Protein AF-0000000066639213 (afdb_homodimer)

Nearest PDB structures (foldseek):
  4a8x-assembly1_C  TM=6.207E-01  e=1.108E-07  Mus musculus
  4a90-assembly2_B  TM=6.432E-01  e=6.582E-07  Mus musculus
  7tja-assembly1_R  TM=2.350E-01  e=7.993E+00  Proteomonas sulcata
  7tlf-assembly2_E  TM=2.383E-01  e=7.993E+00  Proteomonas sulcata
  4a8x-assembly1_C  TM=6.183E-01  e=1.108E-07  Mus musculus

Sequence (156 aa):
TCPLLLRVFTTNNGRHHRMDEFSRGNVPSSELQIYTWMDATLKELTSLVKEVYPEARKKGTHFNFAIVFTDVKRPGYRTCPLLLRVFTTNNGRHHRMDEFSRGNVPSSELQIYTWMDATLKELTSLVKEVYPEARKKGTHFNFAIVFTDVKRPGYR

Foldseek 3Di:
DDWDKDKDADDDDVPPPDVVCVVVVVRDDDIDIDTDDPPDDPVNVLVVCCVVPVVCVDPPRDDDDDDDDDDPPDPPPD/DDWDKDKDADDDDVPPPDVVCVVVVVRDDDIDIDTDDPPDDPVNVLVVCCVVPVVCVDPPRDDDDDDDDDDPPDPPPD

Organism: Homo sapiens (NCBI:txid9606)

Radius of gyration: 15.87 Å; Cα contacts (8 Å, |Δi|>4): 277; chains: 2; bounding box: 64×34×33 Å

Structure (mmCIF, N/CA/C/O backbone):
data_AF-0000000066639213-model_v1
#
loop_
_entity.id
_entity.type
_entity.pdbx_description
1 polymer 'Histone deacetylase complex subunit SAP18'
#
loop_
_atom_site.group_PDB
_atom_site.id
_atom_site.type_symbol
_atom_site.label_atom_id
_atom_site.label_alt_id
_atom_site.label_comp_id
_atom_site.label_asym_id
_atom_site.label_entity_id
_atom_site.label_seq_id
_atom_site.pdbx_PDB_ins_code
_atom_site.Cartn_x
_atom_site.Cartn_y
_atom_site.Cartn_z
_atom_site.occupancy
_atom_site.B_iso_or_equiv
_atom_site.auth_seq_id
_atom_site.auth_comp_id
_atom_site.auth_asym_id
_atom_site.auth_atom_id
_atom_site.pdbx_PDB_model_num
ATOM 1 N N . THR A 1 1 ? -4.605 -6.59 -19.047 1 61.94 1 THR A N 1
ATOM 2 C CA . THR A 1 1 ? -4.832 -6.105 -17.688 1 61.94 1 THR A CA 1
ATOM 3 C C . THR A 1 1 ? -4.121 -4.777 -17.469 1 61.94 1 THR A C 1
ATOM 5 O O . THR A 1 1 ? -3.053 -4.531 -18.031 1 61.94 1 THR A O 1
ATOM 8 N N . CYS A 1 2 ? -4.879 -3.725 -17.266 1 74.12 2 CYS A N 1
ATOM 9 C CA . CYS A 1 2 ? -4.301 -2.385 -17.219 1 74.12 2 CYS A CA 1
ATOM 10 C C . CYS A 1 2 ? -3.381 -2.221 -16.016 1 74.12 2 CYS A C 1
ATOM 12 O O . CYS A 1 2 ? -3.742 -2.592 -14.898 1 74.12 2 CYS A O 1
ATOM 14 N N . PRO A 1 3 ? -2.111 -1.826 -16.359 1 89.81 3 PRO A N 1
ATOM 15 C CA . PRO A 1 3 ? -1.17 -1.477 -15.297 1 89.81 3 PRO A CA 1
ATOM 16 C C . PRO A 1 3 ? -1.713 -0.398 -14.367 1 89.81 3 PRO A C 1
ATOM 18 O O . PRO A 1 3 ? -2.566 0.398 -14.766 1 89.81 3 PRO A O 1
ATOM 21 N N . LEU A 1 4 ? -1.532 -0.577 -13.039 1 92.81 4 LEU A N 1
ATOM 22 C CA . LEU A 1 4 ? -1.808 0.461 -12.047 1 92.81 4 LEU A CA 1
ATOM 23 C C . LEU A 1 4 ? -0.515 0.968 -11.422 1 92.81 4 LEU A C 1
ATOM 25 O O . LEU A 1 4 ? 0.571 0.483 -11.742 1 92.81 4 LEU A O 1
ATOM 29 N N . LEU A 1 5 ? -0.664 2.012 -10.617 1 93.38 5 LEU A N 1
ATOM 30 C CA . LEU A 1 5 ? 0.514 2.627 -10.016 1 93.38 5 LEU A CA 1
ATOM 31 C C . LEU A 1 5 ? 0.691 2.168 -8.57 1 93.38 5 LEU A C 1
ATOM 33 O O . LEU A 1 5 ? -0.258 2.199 -7.785 1 93.38 5 LEU A O 1
ATOM 37 N N . LEU A 1 6 ? 1.813 1.74 -8.32 1 94.25 6 LEU A N 1
ATOM 38 C CA . LEU A 1 6 ? 2.256 1.508 -6.949 1 94.25 6 LEU A CA 1
ATOM 39 C C . LEU A 1 6 ? 3.062 2.693 -6.43 1 94.25 6 LEU A C 1
ATOM 41 O O . LEU A 1 6 ? 4.023 3.123 -7.07 1 94.25 6 LEU A O 1
ATOM 45 N N . ARG A 1 7 ? 2.637 3.148 -5.285 1 91.69 7 ARG A N 1
ATOM 46 C CA . ARG A 1 7 ? 3.381 4.23 -4.652 1 91.69 7 ARG A CA 1
ATOM 47 C C . ARG A 1 7 ? 4.32 3.695 -3.576 1 91.69 7 ARG A C 1
ATOM 49 O O . ARG A 1 7 ? 3.895 2.953 -2.688 1 91.69 7 ARG A O 1
ATOM 56 N N . VAL A 1 8 ? 5.543 4.145 -3.742 1 91.38 8 VAL A N 1
ATOM 57 C CA . VAL A 1 8 ? 6.566 3.693 -2.801 1 91.38 8 VAL A CA 1
ATOM 58 C C . VAL A 1 8 ? 7.102 4.887 -2.014 1 91.38 8 VAL A C 1
ATOM 60 O O . VAL A 1 8 ? 7.52 5.891 -2.6 1 91.38 8 VAL A O 1
ATOM 63 N N . PHE A 1 9 ? 7.059 4.715 -0.698 1 86.25 9 PHE A N 1
ATOM 64 C CA . PHE A 1 9 ? 7.578 5.754 0.186 1 86.25 9 PHE A CA 1
ATOM 65 C C . PHE A 1 9 ? 8.703 5.203 1.057 1 86.25 9 PHE A C 1
ATOM 67 O O . PHE A 1 9 ? 8.672 4.043 1.471 1 86.25 9 PHE A O 1
ATOM 74 N N . THR A 1 10 ? 9.672 5.957 1.27 1 84.25 10 THR A N 1
ATOM 75 C CA . THR A 1 10 ? 10.727 5.633 2.221 1 84.25 10 THR A CA 1
ATOM 76 C C . THR A 1 10 ? 10.664 6.559 3.432 1 84.25 10 THR A C 1
ATOM 78 O O . THR A 1 10 ? 10.398 7.754 3.295 1 84.25 10 THR A O 1
ATOM 81 N N . THR A 1 11 ? 10.812 6.035 4.566 1 78.75 11 THR A N 1
ATOM 82 C CA . THR A 1 11 ? 10.938 6.832 5.777 1 78.75 11 THR A CA 1
ATOM 83 C C . THR A 1 11 ? 12.281 6.574 6.461 1 78.75 11 THR A C 1
ATOM 85 O O . THR A 1 11 ? 12.828 5.469 6.371 1 78.75 11 THR A O 1
ATOM 88 N N . ASN A 1 12 ? 13.164 7.602 6.68 1 65 12 ASN A N 1
ATOM 89 C CA . ASN A 1 12 ? 14.453 7.457 7.344 1 65 12 ASN A CA 1
ATOM 90 C C . ASN A 1 12 ? 14.297 7.336 8.859 1 65 12 ASN A C 1
ATOM 92 O O . ASN A 1 12 ? 15.203 6.848 9.539 1 65 12 ASN A O 1
ATOM 96 N N . ASN A 1 13 ? 13.734 8.617 9.516 1 56.19 13 ASN A N 1
ATOM 97 C CA . ASN A 1 13 ? 13.953 8.828 10.945 1 56.19 13 ASN A CA 1
ATOM 98 C C . ASN A 1 13 ? 13.508 7.617 11.758 1 56.19 13 ASN A C 1
ATOM 100 O O . ASN A 1 13 ? 12.625 6.871 11.336 1 56.19 13 ASN A O 1
ATOM 104 N N . GLY A 1 14 ? 14.422 6.957 12.484 1 47.19 14 GLY A N 1
ATOM 105 C CA . GLY A 1 14 ? 14.172 6.031 13.578 1 47.19 14 GLY A CA 1
ATOM 106 C C . GLY A 1 14 ? 12.773 6.145 14.148 1 47.19 14 GLY A C 1
ATOM 107 O O . GLY A 1 14 ? 12.445 5.496 15.148 1 47.19 14 GLY A O 1
ATOM 108 N N . ARG A 1 15 ? 12.453 7.426 14.18 1 44.94 15 ARG A N 1
ATOM 109 C CA . ARG A 1 15 ? 11.211 7.438 14.945 1 44.94 15 ARG A CA 1
ATOM 110 C C . ARG A 1 15 ? 10.148 6.566 14.273 1 44.94 15 ARG A C 1
ATOM 112 O O . ARG A 1 15 ? 9.781 6.805 13.117 1 44.94 15 ARG A O 1
ATOM 119 N N . HIS A 1 16 ? 10.297 5.391 14.477 1 44.12 16 HIS A N 1
ATOM 120 C CA . HIS A 1 16 ? 9.523 4.18 14.219 1 44.12 16 HIS A CA 1
ATOM 121 C C . HIS A 1 16 ? 8.047 4.5 14.016 1 44.12 16 HIS A C 1
ATOM 123 O O . HIS A 1 16 ? 7.207 3.598 13.992 1 44.12 16 HIS A O 1
ATOM 129 N N . HIS A 1 17 ? 7.395 5.605 14.398 1 43.88 17 HIS A N 1
ATOM 130 C CA . HIS A 1 17 ? 5.98 5.262 14.508 1 43.88 17 HIS A CA 1
ATOM 131 C C . HIS A 1 17 ? 5.387 4.926 13.141 1 43.88 17 HIS A C 1
ATOM 133 O O . HIS A 1 17 ? 5.426 5.746 12.227 1 43.88 17 HIS A O 1
ATOM 139 N N . ARG A 1 18 ? 5.59 3.684 12.633 1 44.44 18 ARG A N 1
ATOM 140 C CA . ARG A 1 18 ? 5.117 2.805 11.57 1 44.44 18 ARG A CA 1
ATOM 141 C C . ARG A 1 18 ? 3.92 3.414 10.852 1 44.44 18 ARG A C 1
ATOM 143 O O . ARG A 1 18 ? 4.039 3.857 9.703 1 44.44 18 ARG A O 1
ATOM 150 N N . MET A 1 19 ? 2.783 2.771 11.062 1 47.38 19 MET A N 1
ATOM 151 C CA . MET A 1 19 ? 1.451 2.961 10.492 1 47.38 19 MET A CA 1
ATOM 152 C C . MET A 1 19 ? 1.021 4.422 10.586 1 47.38 19 MET A C 1
ATOM 154 O O . MET A 1 19 ? 0.241 4.898 9.766 1 47.38 19 MET A O 1
ATOM 158 N N . ASP A 1 20 ? 1.671 5.043 11.523 1 50.16 20 ASP A N 1
ATOM 159 C CA . ASP A 1 20 ? 1.338 6.434 11.805 1 50.16 20 ASP A CA 1
ATOM 160 C C . ASP A 1 20 ? 1.876 7.355 10.711 1 50.16 20 ASP A C 1
ATOM 162 O O . ASP A 1 20 ? 1.338 8.445 10.484 1 50.16 20 ASP A O 1
ATOM 166 N N . GLU A 1 21 ? 2.74 6.816 10.117 1 53.59 21 GLU A N 1
ATOM 167 C CA . GLU A 1 21 ? 3.357 7.684 9.117 1 53.59 21 GLU A CA 1
ATOM 168 C C . GLU A 1 21 ? 2.404 7.957 7.961 1 53.59 21 GLU A C 1
ATOM 170 O O . GLU A 1 21 ? 2.359 9.07 7.438 1 53.59 21 GLU A O 1
ATOM 175 N N . PHE A 1 22 ? 1.734 6.953 7.695 1 53.75 22 PHE A N 1
ATOM 176 C CA . PHE A 1 22 ? 0.778 7.16 6.613 1 53.75 22 PHE A CA 1
ATOM 177 C C . PHE A 1 22 ? -0.286 8.172 7.02 1 53.75 22 PHE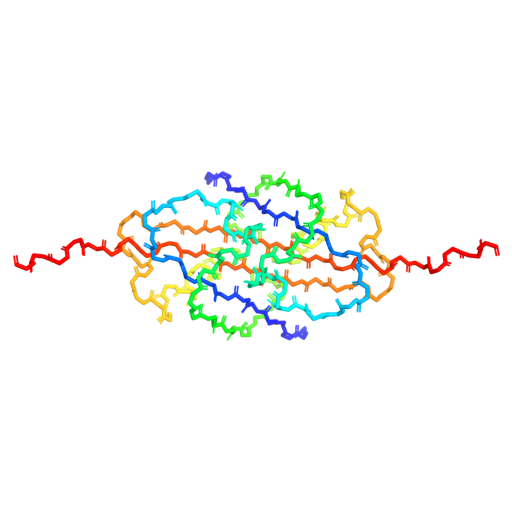 A C 1
ATOM 179 O O . PHE A 1 22 ? -0.649 9.047 6.23 1 53.75 22 PHE A O 1
ATOM 186 N N . SER A 1 23 ? -0.683 7.797 8.164 1 53.81 23 SER A N 1
ATOM 187 C CA . SER A 1 23 ? -1.813 8.594 8.625 1 53.81 23 SER A CA 1
ATOM 188 C C . SER A 1 23 ? -1.397 10.031 8.906 1 53.81 23 SER A C 1
ATOM 190 O O . SER A 1 23 ? -2.221 10.945 8.844 1 53.81 23 SER A O 1
ATOM 192 N N . ARG A 1 24 ? -0.179 10.141 9.367 1 53.5 24 ARG A N 1
ATOM 193 C CA . ARG A 1 24 ? 0.175 11.477 9.844 1 53.5 24 ARG A CA 1
ATOM 194 C C . ARG A 1 24 ? 0.786 12.312 8.727 1 53.5 24 ARG A C 1
ATOM 196 O O . ARG A 1 24 ? 1.214 13.445 8.961 1 53.5 24 ARG A O 1
ATOM 203 N N . GLY A 1 25 ? 0.454 11.891 7.68 1 51.34 25 GLY A N 1
ATOM 204 C CA . GLY A 1 25 ? 1.037 12.742 6.656 1 51.34 25 GLY A CA 1
ATOM 205 C C . GLY A 1 25 ? 2.549 12.828 6.746 1 51.34 25 GLY A C 1
ATOM 206 O O . GLY A 1 25 ? 3.16 13.719 6.145 1 51.34 25 GLY A O 1
ATOM 207 N N . ASN A 1 26 ? 3.008 12.242 7.734 1 51.84 26 ASN A N 1
ATOM 208 C CA . ASN A 1 26 ? 4.445 12.406 7.926 1 51.84 26 ASN A CA 1
ATOM 209 C C . ASN A 1 26 ? 5.242 11.5 6.996 1 51.84 26 ASN A C 1
ATOM 211 O O . ASN A 1 26 ? 6.355 11.094 7.328 1 51.84 26 ASN A O 1
ATOM 215 N N . VAL A 1 27 ? 4.613 10.977 6.109 1 52.03 27 VAL A N 1
ATOM 216 C CA . VAL A 1 27 ? 5.508 10.227 5.238 1 52.03 27 VAL A CA 1
ATOM 217 C C . VAL A 1 27 ? 6.547 11.164 4.629 1 52.03 27 VAL A C 1
ATOM 219 O O . VAL A 1 27 ? 6.191 12.156 3.98 1 52.03 27 VAL A O 1
ATOM 222 N N . PRO A 1 28 ? 7.594 11.289 5.332 1 50.41 28 PRO A N 1
ATOM 223 C CA . PRO A 1 28 ? 8.641 12.148 4.766 1 50.41 28 PRO A CA 1
ATOM 224 C C . PRO A 1 28 ? 8.633 12.156 3.238 1 50.41 28 PRO A C 1
ATOM 226 O O . PRO A 1 28 ? 7.797 11.492 2.619 1 50.41 28 PRO A O 1
ATOM 229 N N . SER A 1 29 ? 9.82 11.625 2.52 1 56.12 29 SER A N 1
ATOM 230 C CA . SER A 1 29 ? 10.82 11.859 1.48 1 56.12 29 SER A CA 1
ATOM 231 C C . SER A 1 29 ? 10.289 11.469 0.105 1 56.12 29 SER A C 1
ATOM 233 O O . SER A 1 29 ? 9.133 11.07 -0.03 1 56.12 29 SER A O 1
ATOM 235 N N . SER A 1 30 ? 10.992 10.742 -0.651 1 64.38 30 SER A N 1
ATOM 236 C CA . SER A 1 30 ? 10.992 10.406 -2.072 1 64.38 30 SER A CA 1
ATOM 237 C C . SER A 1 30 ? 9.906 9.391 -2.398 1 64.38 30 SER A C 1
ATOM 239 O O . SER A 1 30 ? 9.703 8.43 -1.652 1 64.38 30 SER A O 1
ATOM 241 N N . GLU A 1 31 ? 8.961 9.875 -3.055 1 82.44 31 GLU A N 1
ATOM 242 C CA . GLU A 1 31 ? 7.953 8.969 -3.598 1 82.44 31 GLU A CA 1
ATOM 243 C C . GLU A 1 31 ? 8.375 8.438 -4.969 1 82.44 31 GLU A C 1
ATOM 245 O O . GLU A 1 31 ? 8.781 9.211 -5.836 1 82.44 31 GLU A O 1
ATOM 250 N N . LEU A 1 32 ? 8.391 7.156 -5.039 1 87.56 32 LEU A N 1
ATOM 251 C CA . LEU A 1 32 ? 8.594 6.496 -6.324 1 87.56 32 LEU A CA 1
ATOM 252 C C . LEU A 1 32 ? 7.332 5.754 -6.754 1 87.56 32 LEU A C 1
ATOM 254 O O . LEU A 1 32 ? 6.668 5.121 -5.934 1 87.56 32 LEU A O 1
ATOM 258 N N . GLN A 1 33 ? 6.957 6.027 -7.988 1 91.06 33 GLN A N 1
ATOM 259 C CA . GLN A 1 33 ? 5.809 5.312 -8.539 1 91.06 33 GLN A CA 1
ATOM 260 C C . GLN A 1 33 ? 6.254 4.207 -9.492 1 91.06 33 GLN A C 1
ATOM 262 O O . GLN A 1 33 ? 7.137 4.418 -10.328 1 91.06 33 GLN A O 1
ATOM 267 N N . ILE A 1 34 ? 5.766 3.066 -9.32 1 95.06 34 ILE A N 1
ATOM 268 C CA . ILE A 1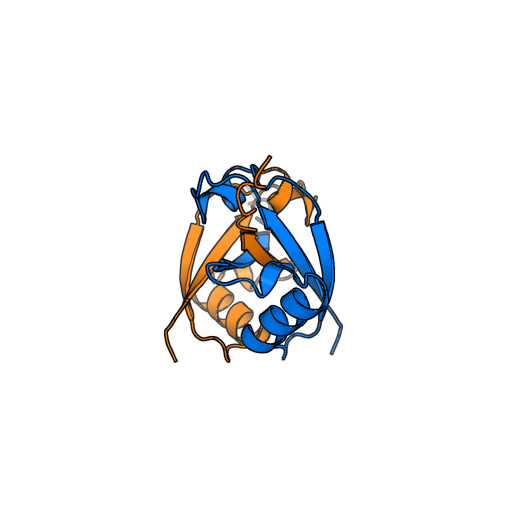 34 ? 6.082 1.918 -10.164 1 95.06 34 ILE A CA 1
ATOM 269 C C . ILE A 1 34 ? 4.805 1.374 -10.797 1 95.06 34 ILE A C 1
ATOM 271 O O . ILE A 1 34 ? 3.807 1.154 -10.109 1 95.06 34 ILE A O 1
ATOM 275 N N . TYR A 1 35 ? 4.926 1.161 -12.062 1 96.44 35 TYR A N 1
ATOM 276 C CA . TYR A 1 35 ? 3.791 0.514 -12.719 1 96.44 35 TYR A CA 1
ATOM 277 C C . TYR A 1 35 ? 3.738 -0.97 -12.375 1 96.44 35 TYR A C 1
ATOM 279 O O . TYR A 1 35 ? 4.773 -1.643 -12.344 1 96.44 35 TYR A O 1
ATOM 287 N N . THR A 1 36 ? 2.525 -1.466 -12.133 1 97.56 36 THR A N 1
ATOM 288 C CA . THR A 1 36 ? 2.322 -2.871 -11.797 1 97.56 36 THR A CA 1
ATOM 289 C C . THR A 1 36 ? 0.958 -3.352 -12.289 1 97.56 36 THR A C 1
ATOM 291 O O . THR A 1 36 ? 0.265 -2.635 -13.016 1 97.56 36 THR A O 1
ATOM 294 N N . TRP A 1 37 ? 0.746 -4.637 -11.977 1 98.19 37 TRP A N 1
ATOM 295 C CA . TRP A 1 37 ? -0.504 -5.27 -12.391 1 98.19 37 TRP A CA 1
ATOM 296 C C . TRP A 1 37 ? -1.247 -5.84 -11.188 1 98.19 37 TRP A C 1
ATOM 298 O O . TRP A 1 37 ? -0.644 -6.094 -10.141 1 98.19 37 TRP A O 1
ATOM 308 N N . MET A 1 38 ? -2.504 -6.078 -11.453 1 98.06 38 MET A N 1
ATOM 309 C CA . MET A 1 38 ? -3.385 -6.543 -10.383 1 98.06 38 MET A CA 1
ATOM 310 C C . MET A 1 38 ? -2.988 -7.938 -9.914 1 98.06 38 MET A C 1
ATOM 312 O O . MET A 1 38 ? -3.273 -8.32 -8.781 1 98.06 38 MET A O 1
ATOM 316 N N . ASP A 1 39 ? -2.254 -8.719 -10.664 1 98.56 39 ASP A N 1
ATOM 317 C CA . ASP A 1 39 ? -1.885 -10.078 -10.281 1 98.56 39 ASP A CA 1
ATOM 318 C C . ASP A 1 39 ? -0.532 -10.094 -9.57 1 98.56 39 ASP A C 1
ATOM 320 O O . ASP A 1 39 ? -0.059 -11.156 -9.148 1 98.56 39 ASP A O 1
ATOM 324 N N . ALA A 1 40 ? 0.122 -8.914 -9.43 1 98.62 40 ALA A N 1
ATOM 325 C CA . ALA A 1 40 ? 1.361 -8.852 -8.656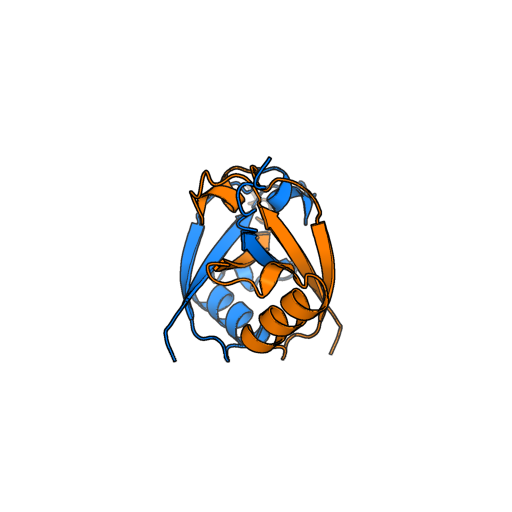 1 98.62 40 ALA A CA 1
ATOM 326 C C . ALA A 1 40 ? 1.112 -9.195 -7.191 1 98.62 40 ALA A C 1
ATOM 328 O O . ALA A 1 40 ? 0.144 -8.719 -6.594 1 98.62 40 ALA A O 1
ATOM 329 N N . THR A 1 41 ? 1.943 -9.984 -6.578 1 98.44 41 THR A N 1
ATOM 330 C CA . THR A 1 41 ? 1.879 -10.336 -5.164 1 98.44 41 THR A CA 1
ATOM 331 C C . THR A 1 41 ? 2.652 -9.328 -4.324 1 98.44 41 THR A C 1
ATOM 333 O O . THR A 1 41 ? 3.52 -8.617 -4.836 1 98.44 41 THR A O 1
ATOM 336 N N . LEU A 1 42 ? 2.354 -9.258 -3.094 1 98.44 42 LEU A N 1
ATOM 337 C CA . LEU A 1 42 ? 3.109 -8.422 -2.17 1 98.44 42 LEU A CA 1
ATOM 338 C C . LEU A 1 42 ? 4.586 -8.797 -2.182 1 98.44 42 LEU A C 1
ATOM 340 O O . LEU A 1 42 ? 5.453 -7.922 -2.078 1 98.44 42 LEU A O 1
ATOM 344 N N . LYS A 1 43 ? 4.906 -10.086 -2.4 1 98.31 43 LYS A N 1
ATOM 345 C CA . LYS A 1 43 ? 6.289 -10.547 -2.492 1 98.31 43 LYS A CA 1
ATOM 346 C C . LYS A 1 43 ? 6.988 -9.953 -3.713 1 98.31 43 LYS A C 1
ATOM 348 O O . LYS A 1 43 ? 8.125 -9.484 -3.617 1 98.31 43 LYS A O 1
ATOM 353 N N . GLU A 1 44 ? 6.266 -10.047 -4.812 1 98.69 44 GLU A N 1
ATOM 354 C CA . GLU A 1 44 ? 6.828 -9.484 -6.039 1 98.69 44 GLU A CA 1
ATOM 355 C C . GLU A 1 44 ? 7.055 -7.984 -5.906 1 98.69 44 GLU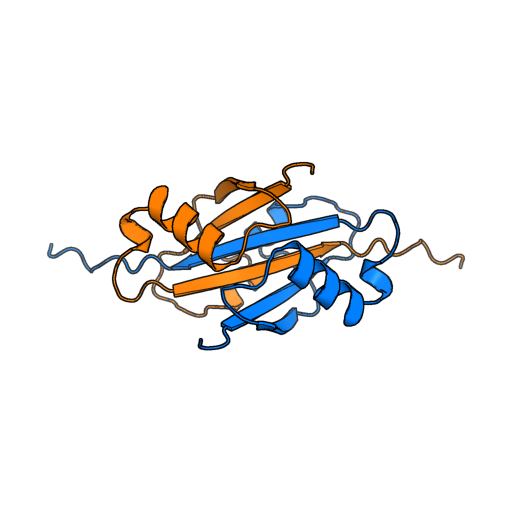 A C 1
ATOM 357 O O . GLU A 1 44 ? 8.078 -7.465 -6.352 1 98.69 44 GLU A O 1
ATOM 362 N N . LEU A 1 45 ? 6.16 -7.332 -5.293 1 98.25 45 LEU A N 1
ATOM 363 C CA . LEU A 1 45 ? 6.293 -5.891 -5.125 1 98.25 45 LEU A CA 1
ATOM 364 C C . LEU A 1 45 ? 7.445 -5.555 -4.18 1 98.25 45 LEU A C 1
ATOM 366 O O . LEU A 1 45 ? 8.195 -4.605 -4.422 1 98.25 45 LEU A O 1
ATOM 370 N N . THR A 1 46 ? 7.57 -6.281 -3.125 1 97.62 46 THR A N 1
ATOM 371 C CA . THR A 1 46 ? 8.688 -6.109 -2.205 1 97.62 46 THR A CA 1
ATOM 372 C C . THR A 1 46 ? 10.016 -6.285 -2.932 1 97.62 46 THR A C 1
ATOM 374 O O . THR A 1 46 ? 10.945 -5.5 -2.736 1 97.62 46 THR A O 1
ATOM 377 N N . SER A 1 47 ? 10.047 -7.297 -3.775 1 98.19 47 SER A N 1
ATOM 378 C CA . SER A 1 47 ? 11.258 -7.539 -4.547 1 98.19 47 SER A CA 1
ATOM 379 C C . SER A 1 47 ? 11.562 -6.375 -5.484 1 98.19 47 SER A C 1
ATOM 381 O O . SER A 1 47 ? 12.719 -5.988 -5.648 1 98.19 47 SER A O 1
ATOM 383 N N . LEU A 1 48 ? 10.539 -5.891 -6.129 1 97.75 48 LEU A N 1
ATOM 384 C CA . LEU A 1 48 ? 10.695 -4.742 -7.016 1 97.75 48 LEU A CA 1
ATOM 385 C C . LEU A 1 48 ? 11.242 -3.541 -6.254 1 97.75 48 LEU A C 1
ATOM 387 O O . LEU A 1 48 ? 12.125 -2.83 -6.75 1 97.75 48 LEU A O 1
ATOM 391 N N . VAL A 1 49 ? 10.734 -3.287 -5.074 1 96 49 VAL A N 1
ATOM 392 C CA . VAL A 1 49 ? 11.227 -2.184 -4.254 1 96 49 VAL A CA 1
ATOM 393 C C . VAL A 1 49 ? 12.711 -2.387 -3.955 1 96 49 VAL A C 1
ATOM 395 O O . VAL A 1 49 ? 13.5 -1.445 -4.047 1 96 49 VAL A O 1
ATOM 398 N N . LYS A 1 50 ? 13.078 -3.619 -3.674 1 96.62 50 LYS A N 1
ATOM 399 C CA . LYS A 1 50 ? 14.469 -3.928 -3.34 1 96.62 50 LYS A CA 1
ATOM 400 C C . LYS A 1 50 ? 15.375 -3.748 -4.555 1 96.62 50 LYS A C 1
ATOM 402 O O . LYS A 1 50 ? 16.562 -3.424 -4.406 1 96.62 50 LYS A O 1
ATOM 407 N N . GLU A 1 51 ? 14.82 -3.936 -5.727 1 97.19 51 GLU A N 1
ATOM 408 C CA . GLU A 1 51 ? 15.578 -3.705 -6.949 1 97.19 51 GLU A CA 1
ATOM 409 C C . GLU A 1 51 ? 15.828 -2.217 -7.176 1 97.19 51 GLU A C 1
ATOM 411 O O . GLU A 1 51 ? 16.922 -1.818 -7.59 1 97.19 51 GLU A O 1
ATOM 416 N N . VAL A 1 52 ? 14.891 -1.423 -6.922 1 94.62 52 VAL A N 1
ATOM 417 C CA . VAL A 1 52 ? 14.953 0.013 -7.172 1 94.62 52 VAL A CA 1
ATOM 418 C C . VAL A 1 52 ? 15.719 0.698 -6.035 1 94.62 52 VAL A C 1
ATOM 420 O O . VAL A 1 52 ? 16.453 1.655 -6.27 1 94.62 52 VAL A O 1
ATOM 423 N N . TYR A 1 53 ? 15.453 0.216 -4.84 1 91.62 53 TYR A N 1
ATOM 424 C CA . TYR A 1 53 ? 16.094 0.734 -3.637 1 91.62 53 TYR A CA 1
ATOM 425 C C . TYR A 1 53 ? 16.938 -0.342 -2.963 1 91.62 53 TYR A C 1
ATOM 427 O O . TYR A 1 53 ? 16.469 -1.028 -2.053 1 91.62 53 TYR A O 1
ATOM 435 N N . PRO A 1 54 ? 18.203 -0.425 -3.438 1 93.81 54 PRO A N 1
ATOM 436 C CA . PRO A 1 54 ? 19.078 -1.458 -2.863 1 93.81 54 PRO A CA 1
ATOM 437 C C . PRO A 1 54 ? 19.172 -1.369 -1.342 1 93.81 54 PRO A C 1
ATOM 439 O O . PRO A 1 54 ? 19.359 -2.385 -0.671 1 93.81 54 PRO A O 1
ATOM 442 N N . GLU A 1 55 ? 18.984 -0.131 -0.756 1 89.94 55 GLU A N 1
ATOM 443 C CA . GLU A 1 55 ? 19.031 0.033 0.693 1 89.94 55 GLU A CA 1
ATOM 444 C C . GLU A 1 55 ? 17.906 -0.718 1.377 1 89.94 55 GLU A C 1
ATOM 446 O O . GLU A 1 55 ? 17.969 -0.995 2.576 1 89.94 55 GLU A O 1
ATOM 451 N N . ALA A 1 56 ? 16.906 -1.083 0.679 1 92.19 56 ALA A N 1
ATOM 452 C CA . ALA A 1 56 ? 15.766 -1.819 1.221 1 92.19 56 ALA A CA 1
ATOM 453 C C . ALA A 1 56 ? 16.125 -3.277 1.482 1 92.19 56 ALA A C 1
ATOM 455 O O . ALA A 1 56 ? 15.352 -4.02 2.094 1 92.19 56 ALA A O 1
ATOM 456 N N . ARG A 1 57 ? 17.297 -3.648 1.039 1 95.69 57 ARG A N 1
ATOM 457 C CA . ARG A 1 57 ? 17.734 -5.02 1.261 1 95.69 57 ARG A CA 1
ATOM 458 C C . ARG A 1 57 ? 18.375 -5.176 2.639 1 95.69 57 ARG A C 1
ATOM 460 O O . ARG A 1 57 ? 18.594 -6.293 3.105 1 95.69 57 ARG A O 1
ATOM 467 N N . LYS A 1 58 ? 18.688 -4.059 3.242 1 91.5 58 LYS A N 1
ATOM 468 C CA . LYS A 1 58 ? 19.422 -4.109 4.508 1 91.5 58 LYS A CA 1
ATOM 469 C C . LYS A 1 58 ? 18.625 -4.852 5.574 1 91.5 58 LYS A C 1
ATOM 471 O O . LYS A 1 58 ? 17.391 -4.754 5.617 1 91.5 58 LYS A O 1
ATOM 476 N N . LYS A 1 59 ? 19.375 -5.477 6.414 1 89.81 59 LYS A N 1
ATOM 477 C CA . LYS A 1 59 ? 18.734 -6.145 7.543 1 89.81 59 LYS A CA 1
ATOM 478 C C . LYS A 1 59 ? 18.016 -5.141 8.438 1 89.81 59 LYS A C 1
ATOM 480 O O . LYS A 1 59 ? 18.547 -4.066 8.727 1 89.81 59 LYS A O 1
ATOM 485 N N . GLY A 1 60 ? 16.781 -5.488 8.828 1 84.94 60 GLY A N 1
ATOM 486 C CA . GLY A 1 60 ? 16.031 -4.605 9.719 1 84.94 60 GLY A CA 1
ATOM 487 C C . GLY A 1 60 ? 15.062 -3.707 8.984 1 84.94 60 GLY A C 1
ATOM 488 O O . GLY A 1 60 ? 14.258 -3.012 9.609 1 84.94 60 GLY A O 1
ATOM 489 N N . THR A 1 61 ? 15.258 -3.742 7.641 1 88.38 61 THR A N 1
ATOM 490 C CA . THR A 1 61 ? 14.281 -2.988 6.863 1 88.38 61 THR A CA 1
ATOM 491 C C . THR A 1 61 ? 12.898 -3.613 6.98 1 88.38 61 THR A C 1
ATOM 493 O O . THR A 1 61 ? 12.742 -4.832 6.855 1 88.38 61 THR A O 1
ATOM 496 N N . HIS A 1 62 ? 11.961 -2.752 7.188 1 89 62 HIS A N 1
ATOM 497 C CA . HIS A 1 62 ? 10.578 -3.203 7.297 1 89 62 HIS A CA 1
ATOM 498 C C . HIS A 1 62 ? 9.719 -2.627 6.176 1 89 62 HIS A C 1
ATOM 500 O O . HIS A 1 62 ? 9.883 -1.463 5.801 1 89 62 HIS A O 1
ATOM 506 N N . PHE A 1 63 ? 8.852 -3.504 5.656 1 90.88 63 PHE A N 1
ATOM 507 C CA . PHE A 1 63 ? 7.914 -3.084 4.621 1 90.88 63 PHE A CA 1
ATOM 508 C C . PHE A 1 63 ? 6.484 -3.092 5.152 1 90.88 63 PHE A C 1
ATOM 510 O O . PHE A 1 63 ? 6.051 -4.066 5.773 1 90.88 63 PHE A O 1
ATOM 517 N N . ASN A 1 64 ? 5.781 -2.008 4.918 1 90.56 64 ASN A N 1
ATOM 518 C CA . ASN A 1 64 ? 4.359 -1.884 5.207 1 90.56 64 ASN A CA 1
ATOM 519 C C . ASN A 1 64 ? 3.543 -1.664 3.938 1 90.56 64 ASN A C 1
ATOM 521 O O . ASN A 1 64 ? 3.965 -0.93 3.043 1 90.56 64 ASN A O 1
ATOM 525 N N . PHE A 1 65 ? 2.451 -2.281 3.854 1 94.19 65 PHE A N 1
ATOM 526 C CA . PHE A 1 65 ? 1.584 -2.168 2.686 1 94.19 65 PHE A CA 1
ATOM 527 C C . PHE A 1 65 ? 0.283 -1.461 3.043 1 94.19 65 PHE A C 1
ATOM 529 O O . PHE A 1 65 ? -0.285 -1.696 4.113 1 94.19 65 PHE A O 1
ATOM 536 N N . ALA A 1 66 ? -0.166 -0.684 2.076 1 91.5 66 ALA A N 1
ATOM 537 C CA . ALA A 1 66 ? -1.417 0.031 2.32 1 91.5 66 ALA A CA 1
ATOM 538 C C . ALA A 1 66 ? -2.266 0.1 1.053 1 91.5 66 ALA A C 1
ATOM 540 O O . ALA A 1 66 ? -1.731 0.115 -0.058 1 91.5 66 ALA A O 1
ATOM 541 N N . ILE A 1 67 ? -3.51 0.115 1.258 1 92 67 ILE A N 1
ATOM 542 C CA . ILE A 1 67 ? -4.484 0.451 0.226 1 92 67 ILE A CA 1
ATOM 543 C C . ILE A 1 67 ? -5.312 1.657 0.67 1 92 67 ILE A C 1
ATOM 545 O O . ILE A 1 67 ? -5.75 1.727 1.821 1 92 67 ILE A O 1
ATOM 549 N N . VAL A 1 68 ? -5.398 2.545 -0.229 1 87.44 68 VAL A N 1
ATOM 550 C CA . VAL A 1 68 ? -6.309 3.664 -0.019 1 87.44 68 VAL A CA 1
ATOM 551 C C . VAL A 1 68 ? -7.438 3.611 -1.043 1 87.44 68 VAL A C 1
ATOM 553 O O . VAL A 1 68 ? -7.191 3.467 -2.242 1 87.44 68 VAL A O 1
ATOM 556 N N . PHE A 1 69 ? -8.633 3.682 -0.575 1 88.06 69 PHE A N 1
ATOM 557 C CA . PHE A 1 69 ? -9.719 3.816 -1.539 1 88.06 69 PHE A CA 1
ATOM 558 C C . PHE A 1 69 ? -10.594 5.02 -1.202 1 88.06 69 PHE A C 1
ATOM 560 O O . PHE A 1 69 ? -10.734 5.383 -0.033 1 88.06 69 PHE A O 1
ATOM 567 N N . THR A 1 70 ? -11.008 5.633 -2.219 1 83.88 70 THR A N 1
ATOM 568 C CA . THR A 1 70 ? -11.867 6.805 -2.08 1 83.88 70 THR A CA 1
ATOM 569 C C . THR A 1 70 ? -13.336 6.406 -2.186 1 83.88 70 THR A C 1
ATOM 571 O O . THR A 1 70 ? -13.742 5.762 -3.156 1 83.88 70 THR A O 1
ATOM 574 N N . ASP A 1 71 ? -14.07 6.777 -1.045 1 75.81 71 ASP A N 1
ATOM 575 C CA . ASP A 1 71 ? -15.523 6.594 -1.017 1 75.81 71 ASP A CA 1
ATOM 576 C C . ASP A 1 71 ? -16.234 7.797 -1.623 1 75.81 71 ASP A C 1
ATOM 578 O O . ASP A 1 71 ? -16.172 8.906 -1.081 1 75.81 71 ASP A O 1
ATOM 582 N N . VAL A 1 72 ? -16.766 7.586 -2.738 1 68.62 72 VAL A N 1
ATOM 583 C CA . VAL A 1 72 ? -17.484 8.688 -3.375 1 68.62 72 VAL A CA 1
ATOM 584 C C . VAL A 1 72 ? -18.859 8.852 -2.73 1 68.62 72 VAL A C 1
ATOM 586 O O . VAL A 1 72 ? -19.656 7.906 -2.705 1 68.62 72 VAL A O 1
ATOM 589 N N . LYS A 1 73 ? -18.859 9.398 -1.558 1 65.31 73 LYS A N 1
ATOM 590 C CA . LYS A 1 73 ? -20.203 9.633 -1.013 1 65.31 73 LYS A CA 1
ATOM 591 C C . LYS A 1 73 ? -21.109 10.289 -2.045 1 65.31 73 LYS A C 1
ATOM 593 O O . LYS A 1 73 ? -20.703 11.234 -2.723 1 65.31 73 LYS A O 1
ATOM 598 N N . ARG A 1 74 ? -22.172 9.555 -2.516 1 56.91 74 ARG A N 1
ATOM 599 C CA . ARG A 1 74 ? -23.219 10.227 -3.283 1 56.91 74 ARG A CA 1
ATOM 600 C C . ARG A 1 74 ? -23.875 11.336 -2.465 1 56.91 74 ARG A C 1
ATOM 602 O O . ARG A 1 74 ? -24.031 11.203 -1.251 1 56.91 74 ARG A O 1
ATOM 609 N N . PRO A 1 75 ? -23.844 12.633 -2.99 1 51.28 75 PRO A N 1
ATOM 610 C CA . PRO A 1 75 ? -24.688 13.648 -2.344 1 51.28 75 PRO A CA 1
ATOM 611 C C . PRO A 1 75 ? -26.016 13.086 -1.853 1 51.28 75 PRO A C 1
ATOM 613 O O . PRO A 1 75 ? -26.688 12.352 -2.58 1 51.28 75 PRO A O 1
ATOM 616 N N . GLY A 1 76 ? -26.125 12.656 -0.726 1 46.94 76 GLY A N 1
ATOM 617 C CA . GLY A 1 76 ? -27.469 12.336 -0.268 1 46.94 76 GLY A CA 1
ATOM 618 C C . GLY A 1 76 ? -28.5 13.352 -0.721 1 46.94 76 GLY A C 1
ATOM 619 O O . GLY A 1 76 ? -28.219 14.539 -0.834 1 46.94 76 GLY A O 1
ATOM 620 N N . TYR A 1 77 ? -29.5 12.914 -1.659 1 46.53 77 TYR A N 1
ATOM 621 C CA . TYR A 1 77 ? -30.688 13.734 -1.752 1 46.53 77 TYR A CA 1
ATOM 622 C C . TYR A 1 77 ? -31.188 14.148 -0.368 1 46.53 77 TYR A C 1
ATOM 624 O O . TYR A 1 77 ? -31.5 13.297 0.462 1 46.53 77 TYR A O 1
ATOM 632 N N . ARG A 1 78 ? -30.641 15.156 0.256 1 36.44 78 ARG A N 1
ATOM 633 C CA . ARG A 1 78 ? -31.625 15.758 1.154 1 36.44 78 ARG A CA 1
ATOM 634 C C . ARG A 1 78 ? -32.844 16.219 0.386 1 36.44 78 ARG A C 1
ATOM 636 O O . ARG A 1 78 ? -32.75 16.625 -0.776 1 36.44 78 ARG A O 1
ATOM 643 N N . THR B 1 1 ? 4.391 -19.219 6.129 1 61.09 1 THR B N 1
ATOM 644 C CA . THR B 1 1 ? 4.637 -17.844 5.695 1 61.09 1 THR B CA 1
ATOM 645 C C . THR B 1 1 ? 3.92 -16.844 6.605 1 61.09 1 THR B C 1
ATOM 647 O O . THR B 1 1 ? 2.826 -17.125 7.102 1 61.09 1 THR B O 1
ATOM 650 N N . CYS B 1 2 ? 4.668 -16.078 7.352 1 72.25 2 CYS B N 1
ATOM 651 C CA . CYS B 1 2 ? 4.078 -15.25 8.398 1 72.25 2 CYS B CA 1
ATOM 652 C C . CYS B 1 2 ? 3.178 -14.172 7.809 1 72.25 2 CYS B C 1
ATOM 654 O O . CYS B 1 2 ? 3.551 -13.508 6.844 1 72.25 2 CYS B O 1
ATOM 656 N N . PRO B 1 3 ? 1.895 -14.188 8.352 1 89.62 3 PRO B N 1
ATOM 657 C CA . PRO B 1 3 ? 0.965 -13.109 8 1 89.62 3 PRO B CA 1
ATOM 658 C C . PRO B 1 3 ? 1.533 -11.727 8.289 1 89.62 3 PRO B C 1
ATOM 660 O O . PRO B 1 3 ? 2.398 -11.578 9.164 1 89.62 3 PRO B O 1
ATOM 663 N N . LEU B 1 4 ? 1.379 -10.773 7.359 1 92.62 4 LEU B N 1
ATOM 664 C CA . LEU B 1 4 ? 1.682 -9.367 7.59 1 92.62 4 LEU B CA 1
ATOM 665 C C . LEU B 1 4 ? 0.404 -8.531 7.633 1 92.62 4 LEU B C 1
ATOM 667 O O . LEU B 1 4 ? -0.694 -9.07 7.453 1 92.62 4 LEU B O 1
ATOM 671 N N . LEU B 1 5 ? 0.569 -7.277 7.98 1 93.31 5 LEU B N 1
ATOM 672 C CA . LEU B 1 5 ? -0.592 -6.402 8.125 1 93.31 5 LEU B CA 1
ATOM 673 C C . LEU B 1 5 ? -0.762 -5.52 6.891 1 93.31 5 LEU B C 1
ATOM 675 O O . LEU B 1 5 ? 0.192 -4.879 6.445 1 93.31 5 LEU B O 1
ATOM 679 N N . LEU B 1 6 ? -1.885 -5.555 6.395 1 94.25 6 LEU B N 1
ATOM 680 C CA . LEU B 1 6 ? -2.32 -4.59 5.387 1 94.25 6 LEU B CA 1
ATOM 681 C C . LEU B 1 6 ? -3.102 -3.449 6.031 1 94.25 6 LEU B C 1
ATOM 683 O O . LEU B 1 6 ? -4.055 -3.688 6.773 1 94.25 6 LEU B O 1
ATOM 687 N N . ARG B 1 7 ? -2.664 -2.281 5.703 1 91.69 7 ARG B N 1
ATOM 688 C CA . ARG B 1 7 ? -3.387 -1.111 6.195 1 91.69 7 ARG B CA 1
ATOM 689 C C . ARG B 1 7 ? -4.324 -0.56 5.129 1 91.69 7 ARG B C 1
ATOM 691 O O . ARG B 1 7 ? -3.908 -0.309 3.996 1 91.69 7 ARG B O 1
ATOM 698 N N . VAL B 1 8 ? -5.539 -0.396 5.598 1 91.31 8 VAL B N 1
ATOM 699 C CA . VAL B 1 8 ? -6.559 0.107 4.684 1 91.31 8 VAL B CA 1
ATOM 700 C C . VAL B 1 8 ? -7.066 1.463 5.172 1 91.31 8 VAL B C 1
ATOM 702 O O . VAL B 1 8 ? -7.465 1.604 6.328 1 91.31 8 VAL B O 1
ATOM 705 N N . PHE B 1 9 ? -7.02 2.412 4.23 1 86.25 9 PHE B N 1
ATOM 706 C CA . PHE B 1 9 ? -7.512 3.75 4.535 1 86.25 9 PHE B CA 1
ATOM 707 C C . PHE B 1 9 ? -8.641 4.137 3.586 1 86.25 9 PHE B C 1
ATOM 709 O O . PHE B 1 9 ? -8.625 3.768 2.41 1 86.25 9 PHE B O 1
ATOM 716 N N . THR B 1 10 ? -9.586 4.793 4.074 1 84.06 10 THR B N 1
ATOM 717 C CA . THR B 1 10 ? -10.641 5.379 3.254 1 84.06 10 THR B CA 1
ATOM 718 C C . THR B 1 10 ? -10.555 6.902 3.264 1 84.06 10 THR B C 1
ATOM 720 O O . THR B 1 10 ? -10.25 7.504 4.297 1 84.06 10 THR B O 1
ATOM 723 N N . THR B 1 11 ? -10.695 7.477 2.166 1 78.75 11 THR B N 1
ATOM 724 C CA . THR B 1 11 ? -10.797 8.93 2.08 1 78.75 11 THR B CA 1
ATOM 725 C C . THR B 1 11 ? -12.133 9.344 1.472 1 78.75 11 THR B C 1
ATOM 727 O O . THR B 1 11 ? -12.695 8.625 0.647 1 78.75 11 THR B O 1
ATOM 730 N N . ASN B 1 12 ? -12.977 10.18 2.189 1 65 12 ASN B N 1
ATOM 731 C CA . ASN B 1 12 ? -14.266 10.648 1.686 1 65 12 ASN B CA 1
ATOM 732 C C . ASN B 1 12 ? -14.086 11.781 0.678 1 65 12 ASN B C 1
ATOM 734 O O . ASN B 1 12 ? -14.992 12.062 -0.109 1 65 12 ASN B O 1
ATOM 738 N N . ASN B 1 13 ? -13.43 13.047 1.309 1 56.09 13 ASN B N 1
ATOM 739 C CA . ASN B 1 13 ? -13.633 14.328 0.628 1 56.09 13 ASN B CA 1
ATOM 740 C C . ASN B 1 13 ? -13.219 14.25 -0.84 1 56.09 13 ASN B C 1
ATOM 742 O O . ASN B 1 13 ? -12.367 13.445 -1.208 1 56.09 13 ASN B O 1
ATOM 746 N N . GLY B 1 14 ? -14.141 14.453 -1.768 1 47.5 14 GLY B N 1
ATOM 747 C CA . GLY B 1 14 ? -13.938 14.766 -3.174 1 47.5 14 GLY B CA 1
ATOM 748 C C . GLY B 1 14 ? -12.539 15.266 -3.479 1 47.5 14 GLY B C 1
ATOM 749 O O . GLY B 1 14 ? -12.242 15.648 -4.613 1 47.5 14 GLY B O 1
ATOM 750 N N . ARG B 1 15 ? -12.156 16.062 -2.465 1 45.5 15 ARG B N 1
ATOM 751 C CA . ARG B 1 15 ? -10.914 16.656 -2.955 1 45.5 15 ARG B CA 1
ATOM 752 C C . ARG B 1 15 ? -9.875 15.57 -3.234 1 45.5 15 ARG B C 1
ATOM 754 O O . ARG B 1 15 ? -9.469 14.836 -2.328 1 45.5 15 ARG B O 1
ATOM 761 N N . HIS B 1 16 ? -10.086 14.953 -4.238 1 44.38 16 HIS B N 1
ATOM 762 C CA . HIS B 1 16 ? -9.453 13.922 -5.047 1 44.38 16 HIS B CA 1
ATOM 763 C C . HIS B 1 16 ? -7.941 13.914 -4.848 1 44.38 16 HIS B C 1
ATOM 765 O O . HIS B 1 16 ? -7.219 13.234 -5.574 1 44.38 16 HIS B O 1
ATOM 771 N N . HIS B 1 17 ? -7.168 14.898 -4.469 1 44.31 17 HIS B N 1
ATOM 772 C CA . HIS B 1 17 ? -5.855 14.625 -5.043 1 44.31 17 HIS B CA 1
ATOM 773 C C . HIS B 1 17 ? -5.246 13.367 -4.445 1 44.31 17 HIS B C 1
ATOM 775 O O . HIS B 1 17 ? -5.184 13.219 -3.223 1 44.31 17 HIS B O 1
ATOM 781 N N . ARG B 1 18 ? -5.516 12.172 -5.027 1 44.66 18 ARG B N 1
ATOM 782 C CA . ARG B 1 18 ? -5.086 10.773 -5.027 1 44.66 18 ARG B CA 1
ATOM 783 C C . ARG B 1 18 ? -3.838 10.586 -4.172 1 44.66 18 ARG B C 1
ATOM 785 O O . ARG B 1 18 ? -3.834 9.773 -3.244 1 44.66 18 ARG B O 1
ATOM 792 N N . MET B 1 19 ? -2.744 10.578 -4.832 1 48 19 MET B N 1
ATOM 793 C CA . MET B 1 19 ? -1.386 10.281 -4.387 1 48 19 MET B CA 1
ATOM 794 C C . MET B 1 19 ? -0.995 11.172 -3.213 1 48 19 MET B C 1
ATOM 796 O O . MET B 1 19 ? -0.196 10.773 -2.363 1 48 19 MET B O 1
ATOM 800 N N . ASP B 1 20 ? -1.677 12.281 -3.195 1 50.31 20 ASP B N 1
ATOM 801 C CA . ASP B 1 20 ? -1.367 13.32 -2.219 1 50.31 20 ASP B CA 1
ATOM 802 C C . ASP B 1 20 ? -1.89 12.945 -0.833 1 50.31 20 ASP B C 1
ATOM 804 O O . ASP B 1 20 ? -1.382 13.43 0.18 1 50.31 20 ASP B O 1
ATOM 808 N N . GLU B 1 21 ? -2.688 12.086 -0.915 1 54.25 21 GLU B N 1
ATOM 809 C CA . GLU B 1 21 ? -3.309 11.766 0.368 1 54.25 21 GLU B CA 1
ATOM 810 C C . GLU B 1 21 ? -2.33 11.055 1.296 1 54.25 21 GLU B C 1
ATOM 812 O O . GLU B 1 21 ? -2.316 11.305 2.502 1 54.25 21 GLU B O 1
ATOM 817 N N . PHE B 1 22 ? -1.611 10.273 0.661 1 54.31 22 PHE B N 1
ATOM 818 C CA . PHE B 1 22 ? -0.632 9.594 1.498 1 54.31 22 PHE B CA 1
ATOM 819 C C . PHE B 1 22 ? 0.385 10.578 2.057 1 54.31 22 PHE B C 1
ATOM 821 O O . PHE B 1 22 ? 0.771 10.492 3.223 1 54.31 22 PHE B O 1
ATOM 828 N N . SER B 1 23 ? 0.745 11.289 1.046 1 53.94 23 SER B N 1
ATOM 829 C CA . SER B 1 23 ? 1.841 12.188 1.396 1 53.94 23 SER B CA 1
ATOM 830 C C . SER B 1 23 ? 1.38 13.266 2.365 1 53.94 23 SER B C 1
ATOM 832 O O . SER B 1 23 ? 2.182 13.797 3.137 1 53.94 23 SER B O 1
ATOM 834 N N . ARG B 1 24 ? 0.171 13.672 2.162 1 53.38 24 ARG B N 1
ATOM 835 C CA . ARG B 1 24 ? -0.214 14.852 2.922 1 53.38 24 ARG B CA 1
ATOM 836 C C . ARG B 1 24 ? -0.797 14.469 4.277 1 53.38 24 ARG B C 1
ATOM 838 O O . ARG B 1 24 ? -1.236 15.336 5.035 1 53.38 24 ARG B O 1
ATOM 845 N N . GLY B 1 25 ? -0.422 13.383 4.582 1 51.25 25 GLY B N 1
ATOM 846 C CA . GLY B 1 25 ? -0.985 13.094 5.891 1 51.25 25 GLY B CA 1
ATOM 847 C C . GLY B 1 25 ? -2.498 13.188 5.926 1 51.25 25 GLY B C 1
ATOM 848 O O . GLY B 1 25 ? -3.098 13.266 7 1 51.25 25 GLY B O 1
ATOM 849 N N . ASN B 1 26 ? -2.98 13.602 4.859 1 51.88 26 ASN B N 1
ATOM 850 C CA . ASN B 1 26 ? -4.422 13.844 4.895 1 51.88 26 ASN B CA 1
ATOM 851 C C . ASN B 1 26 ? -5.207 12.539 4.773 1 51.88 26 ASN B C 1
ATOM 853 O O . ASN B 1 26 ? -6.332 12.539 4.266 1 51.88 26 ASN B O 1
ATOM 857 N N . VAL B 1 27 ? -4.574 11.508 4.871 1 52.53 27 VAL B N 1
ATOM 858 C CA . VAL B 1 27 ? -5.449 10.344 4.852 1 52.53 27 VAL B CA 1
ATOM 859 C C . VAL B 1 27 ? -6.465 10.438 5.992 1 52.53 27 VAL B C 1
ATOM 861 O O . VAL B 1 27 ? -6.086 10.562 7.156 1 52.53 27 VAL B O 1
ATOM 864 N N . PRO B 1 28 ? -7.559 10.992 5.668 1 51 28 PRO B N 1
ATOM 865 C CA . PRO B 1 28 ? -8.578 11.078 6.715 1 51 28 PRO B CA 1
ATOM 866 C C . PRO B 1 28 ? -8.508 9.906 7.699 1 51 28 PRO B C 1
ATOM 868 O O . PRO B 1 28 ? -7.758 8.953 7.48 1 51 28 PRO B O 1
ATOM 871 N N . SER B 1 29 ? -9.797 9.172 7.973 1 56.03 29 SER B N 1
ATOM 872 C CA . SER B 1 29 ? -10.664 8.555 8.977 1 56.03 29 SER B CA 1
ATOM 873 C C . SER B 1 29 ? -10.148 7.18 9.383 1 56.03 29 SER B C 1
ATOM 875 O O . SER B 1 29 ? -9.055 6.777 8.984 1 56.03 29 SER B O 1
ATOM 877 N N . SER B 1 30 ? -10.852 6.129 9.125 1 64 30 SER B N 1
ATOM 878 C CA . SER B 1 30 ? -10.867 4.785 9.695 1 64 30 SER B CA 1
ATOM 879 C C . SER B 1 30 ? -9.805 3.898 9.062 1 64 30 SER B C 1
ATOM 881 O O . SER B 1 30 ? -9.617 3.92 7.844 1 64 30 SER B O 1
ATOM 883 N N . GLU B 1 31 ? -8.844 3.66 9.828 1 82.19 31 GLU B N 1
ATOM 884 C CA . GLU B 1 31 ? -7.855 2.664 9.422 1 82.19 31 GLU B CA 1
ATOM 885 C C . GLU B 1 31 ? -8.289 1.259 9.828 1 82.19 31 GLU B C 1
ATOM 887 O O . GLU B 1 31 ? -8.68 1.031 10.977 1 82.19 31 GLU B O 1
ATOM 892 N N . LEU B 1 32 ? -8.344 0.435 8.836 1 87.44 32 LEU B N 1
ATOM 893 C CA . LEU B 1 32 ? -8.562 -0.986 9.078 1 87.44 32 LEU B CA 1
ATOM 894 C C . LEU B 1 32 ? -7.32 -1.8 8.734 1 87.44 32 LEU B C 1
ATOM 896 O O . LEU B 1 32 ? -6.66 -1.534 7.727 1 87.44 32 LEU B O 1
ATOM 900 N N . GLN B 1 33 ? -6.941 -2.637 9.688 1 90.94 33 GLN B N 1
ATOM 901 C CA . GLN B 1 33 ? -5.812 -3.527 9.438 1 90.94 33 GLN B CA 1
ATOM 902 C C . GLN B 1 33 ? -6.289 -4.945 9.117 1 90.94 33 GLN B C 1
ATOM 904 O O . GLN B 1 33 ? -7.18 -5.469 9.797 1 90.94 33 GLN B O 1
ATOM 909 N N . ILE B 1 34 ? -5.828 -5.504 8.102 1 95.06 34 ILE B N 1
ATOM 910 C CA . ILE B 1 34 ? -6.172 -6.859 7.691 1 95.06 34 ILE B CA 1
ATOM 911 C C . ILE B 1 34 ? -4.91 -7.719 7.629 1 95.06 34 ILE B C 1
ATOM 913 O O . ILE B 1 34 ? -3.912 -7.32 7.027 1 95.06 34 ILE B O 1
ATOM 917 N N . TYR B 1 35 ? -5.039 -8.867 8.211 1 96.44 35 TYR B N 1
ATOM 918 C CA . TYR B 1 35 ? -3.924 -9.797 8.078 1 96.44 35 TYR B CA 1
ATOM 919 C C . TYR B 1 35 ? -3.898 -10.414 6.684 1 96.44 35 TYR B C 1
ATOM 921 O O . TYR B 1 35 ? -4.945 -10.773 6.137 1 96.44 35 TYR B O 1
ATOM 929 N N . THR B 1 36 ? -2.695 -10.539 6.137 1 97.56 36 THR B N 1
ATOM 930 C CA . THR B 1 36 ? -2.52 -11.125 4.812 1 97.56 36 THR B CA 1
ATOM 931 C C . THR B 1 36 ? -1.166 -11.82 4.707 1 97.56 36 THR B C 1
ATOM 933 O O . THR B 1 36 ? -0.462 -11.977 5.707 1 97.56 36 THR B O 1
ATOM 936 N N . TRP B 1 37 ? -0.978 -12.352 3.506 1 98.19 37 TRP B N 1
ATOM 937 C CA . TRP B 1 37 ? 0.259 -13.078 3.234 1 98.19 37 TRP B CA 1
ATOM 938 C C . TRP B 1 37 ? 1 -12.469 2.051 1 98.19 37 TRP B C 1
ATOM 940 O O . TRP B 1 37 ? 0.4 -11.773 1.226 1 98.19 37 TRP B O 1
ATOM 950 N N . MET B 1 38 ? 2.254 -12.859 1.993 1 98 38 MET B N 1
ATOM 951 C CA . MET B 1 38 ? 3.135 -12.297 0.974 1 98 38 MET B CA 1
ATOM 952 C C . MET B 1 38 ? 2.715 -12.75 -0.419 1 98 38 MET B C 1
ATOM 954 O O . MET B 1 38 ? 3.008 -12.086 -1.411 1 98 38 MET B O 1
ATOM 958 N N . ASP B 1 39 ? 1.967 -13.805 -0.58 1 98.5 39 ASP B N 1
ATOM 959 C CA . ASP B 1 39 ? 1.577 -14.305 -1.896 1 98.5 39 ASP B CA 1
ATOM 960 C C . ASP B 1 39 ? 0.231 -13.727 -2.324 1 98.5 39 ASP B C 1
ATOM 962 O O . ASP B 1 39 ? -0.26 -14.023 -3.416 1 98.5 39 ASP B O 1
ATOM 966 N N . ALA B 1 40 ? -0.412 -12.883 -1.457 1 98.62 40 ALA B N 1
ATOM 967 C CA . ALA B 1 40 ? -1.644 -12.211 -1.862 1 98.62 40 ALA B CA 1
ATOM 968 C C . ALA B 1 40 ? -1.39 -11.25 -3.021 1 98.62 40 ALA B C 1
ATOM 970 O O . ALA B 1 40 ? -0.411 -10.5 -3.012 1 98.62 40 ALA B O 1
ATOM 971 N N . THR B 1 41 ? -2.227 -11.227 -4.016 1 98.44 41 THR B N 1
ATOM 972 C CA . THR B 1 41 ? -2.158 -10.312 -5.148 1 98.44 41 THR B CA 1
ATOM 973 C C . THR B 1 41 ? -2.906 -9.016 -4.844 1 98.44 41 THR B C 1
ATOM 975 O O . THR B 1 41 ? -3.762 -8.984 -3.955 1 98.44 41 THR B O 1
ATOM 978 N N . LEU B 1 42 ? -2.6 -7.992 -5.543 1 98.44 42 LEU B N 1
ATOM 979 C CA . LEU B 1 42 ? -3.33 -6.734 -5.422 1 98.44 42 LEU B CA 1
ATOM 980 C C . LEU B 1 42 ? -4.816 -6.941 -5.699 1 98.44 42 LEU B C 1
ATOM 982 O O . LEU B 1 42 ? -5.664 -6.32 -5.055 1 98.44 42 LEU B O 1
ATOM 986 N N . LYS B 1 43 ? -5.152 -7.883 -6.578 1 98.31 43 LYS B N 1
ATOM 987 C CA . LYS B 1 43 ? -6.543 -8.211 -6.883 1 98.31 43 LYS B CA 1
ATOM 988 C C . LYS B 1 43 ? -7.242 -8.812 -5.668 1 98.31 43 LYS B C 1
ATOM 990 O O . LYS B 1 43 ? -8.367 -8.438 -5.34 1 98.31 43 LYS B O 1
ATOM 995 N N . GLU B 1 44 ? -6.531 -9.766 -5.09 1 98.69 44 GLU B N 1
ATOM 996 C CA . GLU B 1 44 ? -7.094 -10.398 -3.9 1 98.69 44 GLU B CA 1
ATOM 997 C C . GLU B 1 44 ? -7.297 -9.383 -2.777 1 98.69 44 GLU B C 1
ATOM 999 O O . GLU B 1 44 ? -8.32 -9.414 -2.088 1 98.69 44 GLU B O 1
ATOM 1004 N N . LEU B 1 45 ? -6.395 -8.523 -2.633 1 98.25 45 LEU B N 1
ATOM 1005 C CA . LEU B 1 45 ? -6.5 -7.516 -1.579 1 98.25 45 LEU B CA 1
ATOM 1006 C C . LEU B 1 45 ? -7.633 -6.543 -1.866 1 98.25 45 LEU B C 1
ATOM 1008 O O . LEU B 1 45 ? -8.367 -6.152 -0.956 1 98.25 45 LEU B O 1
ATOM 1012 N N . THR B 1 46 ? -7.754 -6.125 -3.082 1 97.62 46 THR B N 1
ATOM 1013 C CA . THR B 1 46 ? -8.859 -5.266 -3.486 1 97.62 46 THR B CA 1
ATOM 1014 C C . THR B 1 46 ? -10.203 -5.926 -3.178 1 97.62 46 THR B C 1
ATOM 1016 O O . THR B 1 46 ? -11.109 -5.281 -2.654 1 97.62 46 THR B O 1
ATOM 1019 N N . SER B 1 47 ? -10.25 -7.215 -3.479 1 98.19 47 SER B N 1
ATOM 1020 C CA . SER B 1 47 ? -11.477 -7.953 -3.199 1 98.19 47 SER B CA 1
ATOM 1021 C C . SER B 1 47 ? -11.773 -8 -1.703 1 98.19 47 SER B C 1
ATOM 1023 O O . SER B 1 47 ? -12.922 -7.875 -1.285 1 98.19 47 SER B O 1
ATOM 1025 N N . LEU B 1 48 ? -10.734 -8.242 -0.929 1 97.69 48 LEU B N 1
ATOM 1026 C CA . LEU B 1 48 ? -10.891 -8.258 0.522 1 97.69 48 LEU B CA 1
ATOM 1027 C C . LEU B 1 48 ? -11.406 -6.918 1.031 1 97.69 48 LEU B C 1
ATOM 1029 O O . LEU B 1 48 ? -12.273 -6.875 1.904 1 97.69 48 LEU B O 1
ATOM 1033 N N . VAL B 1 49 ? -10.883 -5.824 0.516 1 95.94 49 VAL B N 1
ATOM 1034 C CA . VAL B 1 49 ? -11.352 -4.496 0.911 1 95.94 49 VAL B CA 1
ATOM 1035 C C . VAL B 1 49 ? -12.836 -4.352 0.581 1 95.94 49 VAL B C 1
ATOM 1037 O O . VAL B 1 49 ? -13.609 -3.842 1.393 1 95.94 49 VAL B O 1
ATOM 1040 N N . LYS B 1 50 ? -13.211 -4.863 -0.571 1 96.56 50 LYS B N 1
ATOM 1041 C CA . LYS B 1 50 ? -14.602 -4.758 -1.007 1 96.56 50 LYS B CA 1
ATOM 1042 C C . LYS B 1 50 ? -15.523 -5.602 -0.129 1 96.56 50 LYS B C 1
ATOM 1044 O O . LYS B 1 50 ? -16.688 -5.27 0.051 1 96.56 50 LYS B O 1
ATOM 1049 N N . GLU B 1 51 ? -14.984 -6.672 0.417 1 97.12 51 GLU B N 1
ATOM 1050 C CA . GLU B 1 51 ? -15.75 -7.5 1.343 1 97.12 51 GLU B CA 1
ATOM 1051 C C . GLU B 1 51 ? -15.977 -6.781 2.67 1 97.12 51 GLU B C 1
ATOM 1053 O O . GLU B 1 51 ? -17.062 -6.852 3.248 1 97.12 51 GLU B O 1
ATOM 1058 N N . VAL B 1 52 ? -15.023 -6.102 3.137 1 94.5 52 VAL B N 1
ATOM 1059 C CA . VAL B 1 52 ? -15.07 -5.434 4.434 1 94.5 52 VAL B CA 1
ATOM 1060 C C . VAL B 1 52 ? -15.805 -4.102 4.309 1 94.5 52 VAL B C 1
ATOM 1062 O O . VAL B 1 52 ? -16.531 -3.701 5.219 1 94.5 52 VAL B O 1
ATOM 1065 N N . TYR B 1 53 ? -15.539 -3.438 3.207 1 91.31 53 TYR B N 1
ATOM 1066 C CA . TYR B 1 53 ? -16.156 -2.154 2.91 1 91.31 53 TYR B CA 1
ATOM 1067 C C . TYR B 1 53 ? -17.031 -2.242 1.657 1 91.31 53 TYR B C 1
ATOM 1069 O O . TYR B 1 53 ? -16.562 -1.949 0.553 1 91.31 53 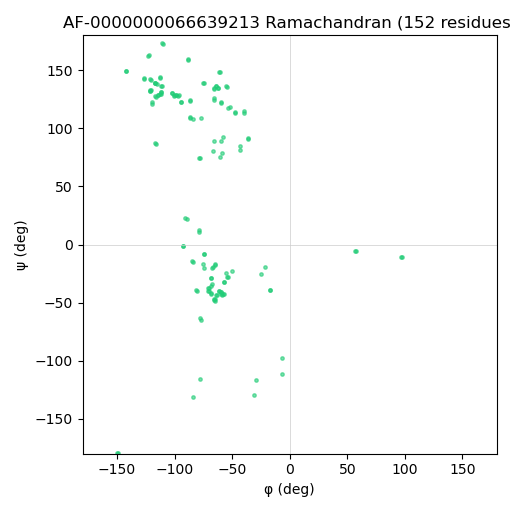TYR B O 1
ATOM 1077 N N . PRO B 1 54 ? -18.297 -2.645 1.882 1 93.75 54 PRO B N 1
ATOM 1078 C CA . PRO B 1 54 ? -19.188 -2.783 0.72 1 93.75 54 PRO B CA 1
ATOM 1079 C C . PRO B 1 54 ? -19.25 -1.513 -0.122 1 93.75 54 PRO B C 1
ATOM 1081 O O . PRO B 1 54 ? -19.469 -1.583 -1.335 1 93.75 54 PRO B O 1
ATOM 1084 N N . GLU B 1 55 ? -19.031 -0.308 0.519 1 89.94 55 GLU B N 1
ATOM 1085 C CA . GLU B 1 55 ? -19.062 0.95 -0.221 1 89.94 55 GLU B CA 1
ATOM 1086 C C . GLU B 1 55 ? -17.922 1.02 -1.24 1 89.94 55 GLU B C 1
A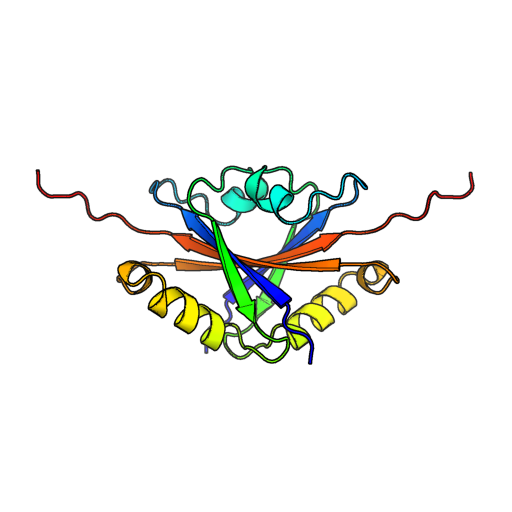TOM 1088 O O . GLU B 1 55 ? -17.984 1.812 -2.182 1 89.94 55 GLU B O 1
ATOM 1093 N N . ALA B 1 56 ? -16.938 0.215 -1.123 1 92 56 ALA B N 1
ATOM 1094 C CA . ALA B 1 56 ? -15.812 0.179 -2.045 1 92 56 ALA B CA 1
ATOM 1095 C C . ALA B 1 56 ? -16.203 -0.482 -3.365 1 92 56 ALA B C 1
ATOM 1097 O O . ALA B 1 56 ? -15.43 -0.454 -4.328 1 92 56 ALA B O 1
ATOM 1098 N N . ARG B 1 57 ? -17.375 -1.033 -3.383 1 95.69 57 ARG B N 1
ATOM 1099 C CA . ARG B 1 57 ? -17.844 -1.674 -4.609 1 95.69 57 ARG B 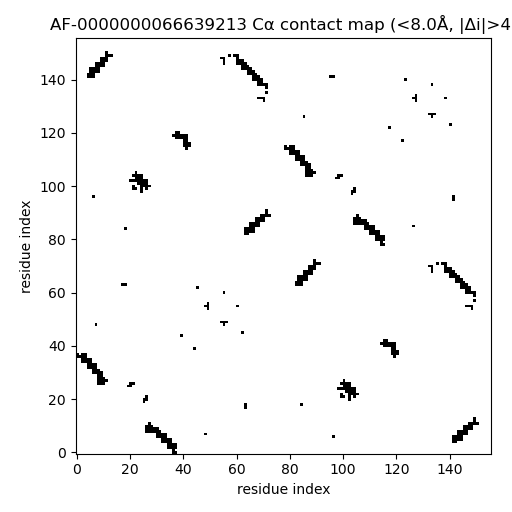CA 1
ATOM 1100 C C . ARG B 1 57 ? -18.469 -0.654 -5.559 1 95.69 57 ARG B C 1
ATOM 1102 O O . ARG B 1 57 ? -18.703 -0.952 -6.73 1 95.69 57 ARG B O 1
ATOM 1109 N N . LYS B 1 58 ? -18.75 0.5 -5.027 1 91.38 58 LYS B N 1
ATOM 1110 C CA . LYS B 1 58 ? -19.484 1.491 -5.82 1 91.38 58 LYS B CA 1
ATOM 1111 C C . LYS B 1 58 ? -18.688 1.884 -7.062 1 91.38 58 LYS B C 1
ATOM 1113 O O . LYS B 1 58 ? -17.453 1.958 -7.02 1 91.38 58 LYS B O 1
ATOM 1118 N N . LYS B 1 59 ? -19.453 2.189 -8.055 1 89.69 59 LYS B N 1
ATOM 1119 C CA . LYS B 1 59 ? -18.812 2.68 -9.273 1 89.69 59 LYS B CA 1
ATOM 1120 C C . LYS B 1 59 ? -18.062 3.988 -9.016 1 89.69 59 LYS B C 1
ATOM 1122 O O . LYS B 1 59 ? -18.578 4.875 -8.328 1 89.69 59 LYS B O 1
ATOM 1127 N N . GLY B 1 60 ? -16.828 4.066 -9.547 1 84.88 60 GLY B N 1
ATOM 1128 C CA . GLY B 1 60 ? -16.062 5.289 -9.391 1 84.88 60 GLY B CA 1
ATOM 1129 C C . GLY B 1 60 ? -15.086 5.23 -8.234 1 84.88 60 GLY B C 1
ATOM 1130 O O . GLY B 1 60 ? -14.258 6.133 -8.07 1 84.88 60 GLY B O 1
ATOM 1131 N N . THR B 1 61 ? -15.305 4.129 -7.445 1 88.06 61 THR B N 1
ATOM 1132 C CA . THR B 1 61 ? -14.32 3.945 -6.383 1 88.06 61 THR B CA 1
ATOM 1133 C C . THR B 1 61 ? -12.945 3.648 -6.965 1 88.06 61 THR B C 1
ATOM 1135 O O . THR B 1 61 ? -12.812 2.82 -7.867 1 88.06 61 THR B O 1
ATOM 1138 N N . HIS B 1 62 ? -11.992 4.324 -6.422 1 88.88 62 HIS B N 1
ATOM 1139 C CA . HIS B 1 62 ? -10.617 4.125 -6.859 1 88.88 62 HIS B CA 1
ATOM 1140 C C . HIS B 1 62 ? -9.758 3.555 -5.734 1 88.88 62 HIS B C 1
ATOM 1142 O O . HIS B 1 62 ? -9.906 3.953 -4.574 1 88.88 62 HIS B O 1
ATOM 1148 N N . PHE B 1 63 ? -8.906 2.594 -6.137 1 90.88 63 PHE B N 1
ATOM 1149 C CA . PHE B 1 63 ? -7.969 2 -5.188 1 90.88 63 PHE B CA 1
ATOM 1150 C C . PHE B 1 63 ? -6.535 2.389 -5.523 1 90.88 63 PHE B C 1
ATOM 1152 O O . PHE B 1 63 ? -6.113 2.289 -6.68 1 90.88 63 PHE B O 1
ATOM 1159 N N . ASN B 1 64 ? -5.809 2.84 -4.516 1 90.56 64 ASN B N 1
ATOM 1160 C CA . ASN B 1 64 ? -4.379 3.117 -4.609 1 90.56 64 ASN B CA 1
ATOM 1161 C C . ASN B 1 64 ? -3.57 2.219 -3.676 1 90.56 64 ASN B C 1
ATOM 1163 O O . ASN B 1 64 ? -3.99 1.949 -2.549 1 90.56 64 ASN B O 1
ATOM 1167 N N . PHE B 1 65 ? -2.488 1.76 -4.137 1 94.25 65 PHE B N 1
ATOM 1168 C CA . PHE B 1 65 ? -1.632 0.877 -3.354 1 94.25 65 PHE B CA 1
ATOM 1169 C C . PHE B 1 65 ? -0.314 1.563 -3.014 1 94.25 65 PHE B C 1
ATOM 1171 O O . PHE B 1 65 ? 0.261 2.264 -3.85 1 94.25 65 PHE B O 1
ATOM 1178 N N . ALA B 1 66 ? 0.139 1.259 -1.815 1 91.5 66 ALA B N 1
ATOM 1179 C CA . ALA B 1 66 ? 1.404 1.858 -1.401 1 91.5 66 ALA B CA 1
ATOM 1180 C C . ALA B 1 66 ? 2.242 0.871 -0.595 1 91.5 66 ALA B C 1
ATOM 1182 O O . ALA B 1 66 ? 1.699 0.001 0.09 1 91.5 66 ALA B O 1
ATOM 1183 N N . ILE B 1 67 ? 3.48 1.019 -0.708 1 92.06 67 ILE B N 1
ATOM 1184 C CA . ILE B 1 67 ? 4.453 0.379 0.17 1 92.06 67 ILE B CA 1
ATOM 1185 C C . ILE B 1 67 ? 5.305 1.443 0.86 1 92.06 67 ILE B C 1
ATOM 1187 O O . ILE B 1 67 ? 5.758 2.395 0.22 1 92.06 67 ILE B O 1
ATOM 1191 N N . VAL B 1 68 ? 5.395 1.25 2.104 1 87.5 68 VAL B N 1
ATOM 1192 C CA . VAL B 1 68 ? 6.324 2.078 2.865 1 87.5 68 VAL B CA 1
ATOM 1193 C C . VAL B 1 68 ? 7.445 1.209 3.434 1 87.5 68 VAL B C 1
ATOM 1195 O O . VAL B 1 68 ? 7.184 0.169 4.043 1 87.5 68 VAL B O 1
ATOM 1198 N N . PHE B 1 69 ? 8.648 1.599 3.199 1 88.06 69 PHE B N 1
ATOM 1199 C CA . PHE B 1 69 ? 9.727 0.895 3.883 1 88.06 69 PHE B CA 1
ATOM 1200 C C . PHE B 1 69 ? 10.625 1.874 4.629 1 88.06 69 PHE B C 1
ATOM 1202 O O . PHE B 1 69 ? 10.789 3.021 4.207 1 88.06 69 PHE B O 1
ATOM 1209 N N . THR B 1 70 ? 11.047 1.434 5.734 1 83.69 70 THR B N 1
ATOM 1210 C CA . THR B 1 70 ? 11.93 2.236 6.574 1 83.69 70 THR B CA 1
ATOM 1211 C C . THR B 1 70 ? 13.391 1.894 6.301 1 83.69 70 THR B C 1
ATOM 1213 O O . THR B 1 70 ? 13.789 0.727 6.363 1 83.69 70 THR B O 1
ATOM 1216 N N . ASP B 1 71 ? 14.141 3.018 5.902 1 75.81 71 ASP B N 1
ATOM 1217 C CA . ASP B 1 71 ? 15.578 2.904 5.719 1 75.81 71 ASP B CA 1
ATOM 1218 C C . ASP B 1 71 ? 16.328 3.127 7.039 1 75.81 71 ASP B C 1
ATOM 1220 O O . ASP B 1 71 ? 16.281 4.223 7.602 1 75.81 71 ASP B O 1
ATOM 1224 N N . VAL B 1 72 ? 16.859 2.088 7.508 1 69.12 72 VAL B N 1
ATOM 1225 C CA . VAL B 1 72 ? 17.594 2.225 8.758 1 69.12 72 VAL B CA 1
ATOM 1226 C C . VAL B 1 72 ? 18.969 2.811 8.484 1 69.12 72 VAL B C 1
ATOM 1228 O O . VAL B 1 72 ? 19.75 2.246 7.711 1 69.12 72 VAL B O 1
ATOM 1231 N N . LYS B 1 73 ? 19.016 4.074 8.211 1 65.44 73 LYS B N 1
ATOM 1232 C CA . LYS B 1 73 ? 20.359 4.629 8.047 1 65.44 73 LYS B CA 1
ATOM 1233 C C . LYS B 1 73 ? 21.266 4.188 9.18 1 65.44 73 LYS B C 1
ATOM 1235 O O . LYS B 1 73 ? 20.891 4.223 10.352 1 65.44 73 LYS B O 1
ATOM 1240 N N . ARG B 1 74 ? 22.328 3.357 8.852 1 56.84 74 ARG B N 1
ATOM 1241 C CA . ARG B 1 74 ? 23.375 3.129 9.844 1 56.84 74 ARG B CA 1
ATOM 1242 C C . ARG B 1 74 ? 24.047 4.438 10.234 1 56.84 74 ARG B C 1
ATOM 1244 O O . ARG B 1 74 ? 24.219 5.332 9.398 1 56.84 74 ARG B O 1
ATOM 1251 N N . PRO B 1 75 ? 24.047 4.793 11.57 1 51.78 75 PRO B N 1
ATOM 1252 C CA . PRO B 1 75 ? 24.906 5.902 11.984 1 51.78 75 PRO B CA 1
ATOM 1253 C C . PRO B 1 75 ? 26.219 5.938 11.227 1 51.78 75 PRO B C 1
ATOM 1255 O O . PRO B 1 75 ? 26.891 4.91 11.109 1 51.78 75 PRO B O 1
ATOM 1258 N N . GLY B 1 76 ? 26.359 6.551 10.203 1 47.09 76 GLY B N 1
ATOM 1259 C CA . GLY B 1 76 ? 27.703 6.711 9.672 1 47.09 76 GLY B CA 1
ATOM 1260 C C . GLY B 1 76 ? 28.734 6.98 10.742 1 47.09 76 GLY B C 1
ATOM 1261 O O . GLY B 1 76 ? 28.453 7.625 11.758 1 47.09 76 GLY B O 1
ATOM 1262 N N . TYR B 1 77 ? 29.734 6.008 10.953 1 46.5 77 TYR B N 1
ATOM 1263 C CA . TYR B 1 77 ? 30.938 6.434 11.664 1 46.5 77 TYR B CA 1
ATOM 1264 C C . TYR B 1 77 ? 31.422 7.789 11.164 1 46.5 77 TYR B C 1
ATOM 1266 O O . TYR B 1 77 ? 31.703 7.949 9.969 1 46.5 77 TYR B O 1
ATOM 1274 N N . ARG B 1 78 ? 30.953 8.898 11.625 1 35.81 78 ARG B N 1
ATOM 1275 C CA . ARG B 1 78 ? 31.922 9.984 11.523 1 35.81 78 ARG B CA 1
ATOM 1276 C C . ARG B 1 78 ? 33.219 9.625 12.258 1 35.81 78 ARG B C 1
ATOM 1278 O O . ARG B 1 78 ? 33.188 8.914 13.266 1 35.81 78 ARG B O 1
#

Solvent-accessible surface area (backbone atoms only — not comparable to full-atom values): 8793 Å² total; per-residue (Å²): 131,74,67,45,63,35,36,35,37,42,37,57,71,78,74,61,68,64,76,49,20,44,45,57,18,53,38,63,64,64,73,44,76,41,80,40,49,51,78,43,21,49,47,56,50,52,50,50,47,31,68,77,36,61,69,57,65,43,90,86,43,45,79,42,41,35,38,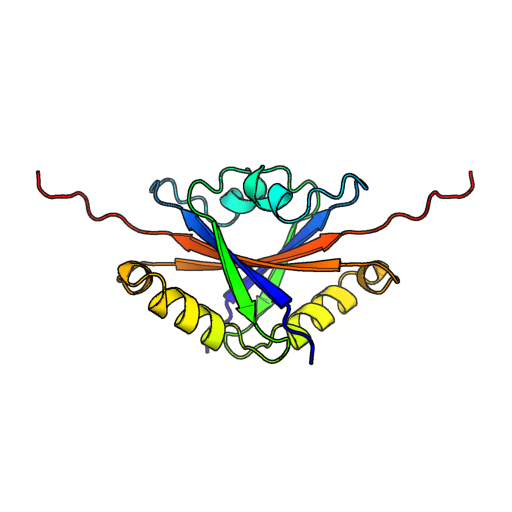38,34,41,39,76,70,71,78,69,84,121,132,75,68,44,63,35,37,34,36,43,35,58,71,76,76,56,69,69,76,46,24,46,47,57,17,55,38,58,67,63,75,45,76,42,80,41,50,51,79,43,22,51,46,56,49,51,50,51,48,31,69,76,36,63,69,57,63,42,88,85,42,46,80,42,41,35,37,38,32,43,39,75,71,70,79,70,83,122

pLDDT: mean 78.32, std 19.83, range [35.81, 98.69]

Secondary structure (DSSP, 8-state):
---EEEEEEEE-SS----THHHHTT---S-EEEEEE-TT-BHHHHHHHHHHH-GGGGSTT-EEEEEEEEE--------/---EEEEEEEE-SS---SSHHHHTT---S-EEEEEE-TT-BHHHHHHHHHHH-GGGGSTT-EEEEEEEEE--------

GO terms:
  GO:0005654 nucleoplasm (C, IDA)
  GO:0005829 cytosol (C, IDA)
  GO:0016604 nuclear body (C, IDA)

InterPro domains:
  IPR010516 Sin3 associated polypeptide p18 [PF06487] (1-75)
  IPR010516 Sin3 associated polypeptide p18 [PTHR13082] (1-77)
  IPR042534 Sin3 associated polypeptide p18 superfamily [G3DSA:3.10.20.550] (1-78)